Protein AF-S8DWL5-F1 (afdb_monomer)

Solvent-accessible surface area (backbone atoms only — not comparable to full-atom values): 7619 Å² total; per-residue (Å²): 132,89,60,83,53,66,89,65,27,67,25,82,76,72,39,58,52,82,42,51,77,40,74,40,72,57,70,40,54,41,79,88,79,70,39,51,28,17,42,46,62,34,49,52,90,49,26,68,62,49,51,46,45,34,50,64,78,30,63,66,35,65,72,52,35,40,75,77,44,25,55,18,20,16,28,71,47,62,32,44,42,49,60,61,51,53,83,52,68,26,39,66,72,45,98,57,69,43,83,48,70,39,34,75,69,68,34,55,58,58,63,90,81,49,70,79,65,42,71,48,35,66,93,63,87,69,61,49,51,37,34,90,107

Structure (mmCIF, N/CA/C/O backbone):
data_AF-S8DWL5-F1
#
_entry.id   AF-S8DWL5-F1
#
loop_
_atom_site.group_PDB
_atom_site.id
_atom_site.type_symbol
_atom_site.label_atom_id
_atom_site.label_alt_id
_atom_site.label_comp_id
_atom_site.label_asym_id
_atom_site.label_entity_id
_atom_site.label_seq_id
_atom_site.pdbx_PDB_ins_code
_atom_site.Cartn_x
_atom_site.Cartn_y
_atom_site.Cartn_z
_atom_site.occupancy
_atom_site.B_iso_or_equiv
_atom_site.auth_seq_id
_atom_site.auth_comp_id
_atom_site.auth_asym_id
_atom_site.auth_atom_id
_atom_site.pdbx_PDB_model_num
ATOM 1 N N . SER A 1 1 ? -5.612 -22.717 1.489 1.00 47.50 1 SER A N 1
ATOM 2 C CA . SER A 1 1 ? -4.796 -21.664 2.127 1.00 47.50 1 SER A CA 1
ATOM 3 C C . SER A 1 1 ? -5.536 -20.365 1.906 1.00 47.50 1 SER A C 1
ATOM 5 O O . SER A 1 1 ? -5.574 -19.913 0.773 1.00 47.50 1 SER A O 1
ATOM 7 N N . ASP A 1 2 ? -6.247 -19.853 2.910 1.00 55.97 2 ASP A N 1
ATOM 8 C CA . ASP A 1 2 ? -7.202 -18.760 2.692 1.00 55.97 2 ASP A CA 1
ATOM 9 C C . ASP A 1 2 ? -6.507 -17.405 2.879 1.00 55.97 2 ASP A C 1
ATOM 11 O O . ASP A 1 2 ? -6.545 -16.764 3.934 1.00 55.97 2 ASP A O 1
ATOM 15 N N . ARG A 1 3 ? -5.742 -17.010 1.859 1.00 86.88 3 ARG A N 1
ATOM 16 C CA . ARG A 1 3 ? -5.123 -15.687 1.799 1.00 86.88 3 ARG A CA 1
ATOM 17 C C . ARG A 1 3 ? -6.250 -14.679 1.572 1.00 86.88 3 ARG A C 1
ATOM 19 O O . ARG A 1 3 ? -6.676 -14.462 0.446 1.00 86.88 3 ARG A O 1
ATOM 26 N N . TRP A 1 4 ? -6.722 -14.046 2.649 1.00 90.94 4 TRP A N 1
ATOM 27 C CA . TRP A 1 4 ? -7.870 -13.119 2.651 1.00 90.94 4 TRP A CA 1
ATOM 28 C C . TRP A 1 4 ? -7.853 -12.039 1.549 1.00 90.94 4 TRP A C 1
ATOM 30 O O . TRP A 1 4 ? -8.908 -11.487 1.221 1.00 90.94 4 TRP A O 1
ATOM 40 N N . TYR A 1 5 ? -6.665 -11.711 1.028 1.00 91.31 5 TYR A N 1
ATOM 41 C CA . TYR A 1 5 ? -6.430 -10.690 0.013 1.00 91.31 5 TYR A CA 1
ATOM 42 C C . TYR A 1 5 ? -6.557 -11.176 -1.435 1.00 91.31 5 TYR A C 1
ATOM 44 O O . TYR A 1 5 ? -6.589 -10.343 -2.334 1.00 91.31 5 TYR A O 1
ATOM 52 N N . ASP A 1 6 ? -6.657 -12.484 -1.691 1.00 91.81 6 ASP A N 1
ATOM 53 C CA . ASP A 1 6 ? -6.655 -13.015 -3.063 1.00 91.81 6 ASP A CA 1
ATOM 54 C C . ASP A 1 6 ? -7.834 -12.490 -3.900 1.00 91.81 6 ASP A C 1
ATOM 56 O O . ASP A 1 6 ? -7.675 -12.199 -5.082 1.00 91.81 6 ASP A O 1
ATOM 60 N N . LYS A 1 7 ? -8.993 -12.257 -3.274 1.00 90.81 7 LYS A N 1
ATOM 61 C CA . LYS A 1 7 ? -10.175 -11.679 -3.937 1.00 90.81 7 LYS A CA 1
ATOM 62 C C . LYS A 1 7 ? -10.031 -10.207 -4.347 1.00 90.81 7 L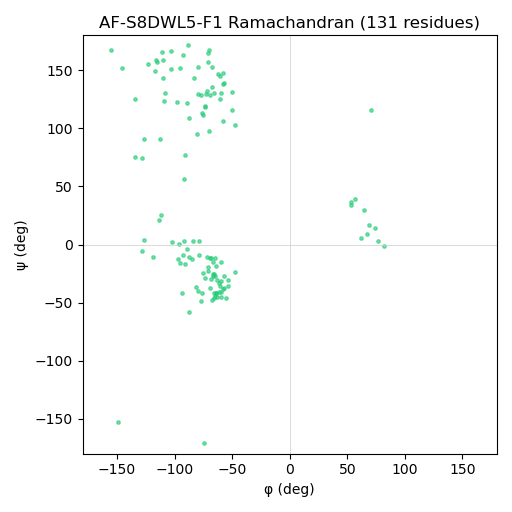YS A C 1
ATOM 64 O O . LYS A 1 7 ? -10.910 -9.696 -5.029 1.00 90.81 7 LYS A O 1
ATOM 69 N N . TYR A 1 8 ? -8.989 -9.520 -3.880 1.00 91.25 8 TYR A N 1
ATOM 70 C CA . TYR A 1 8 ? -8.734 -8.111 -4.188 1.00 91.25 8 TYR A CA 1
ATOM 71 C C . TYR A 1 8 ? -7.641 -7.935 -5.249 1.00 91.25 8 TYR A C 1
ATOM 73 O O . TYR A 1 8 ? -7.291 -6.807 -5.558 1.00 91.25 8 TYR A O 1
ATOM 81 N N . ARG A 1 9 ? -7.087 -9.026 -5.801 1.00 90.12 9 ARG A N 1
ATOM 82 C CA . ARG A 1 9 ? -5.983 -8.962 -6.774 1.00 90.12 9 ARG A CA 1
ATOM 83 C C . ARG A 1 9 ? -6.363 -8.327 -8.109 1.00 90.12 9 ARG A C 1
ATOM 85 O O . ARG A 1 9 ? -5.471 -7.842 -8.790 1.00 90.12 9 ARG A O 1
ATOM 92 N N . GLY A 1 10 ? -7.635 -8.404 -8.498 1.00 90.00 10 GLY A N 1
ATOM 93 C CA . GLY A 1 10 ? -8.105 -7.906 -9.787 1.00 90.00 10 GLY A CA 1
ATOM 94 C C . GLY A 1 10 ? -8.253 -6.396 -9.806 1.00 90.00 10 GLY A C 1
ATOM 95 O O . GLY A 1 10 ? -8.927 -5.825 -8.948 1.00 90.00 10 GLY A O 1
ATOM 96 N N . CYS A 1 11 ? -7.647 -5.785 -10.815 1.00 88.12 11 CYS A N 1
ATOM 97 C CA . CYS A 1 11 ? -7.759 -4.371 -11.121 1.00 88.12 11 CYS A CA 1
ATOM 98 C C . CYS A 1 11 ? -8.892 -4.113 -12.126 1.00 88.12 11 CYS A C 1
ATOM 100 O O . CYS A 1 11 ? -9.357 -5.013 -12.828 1.00 88.12 11 CYS A O 1
ATOM 102 N N . SER A 1 12 ? -9.329 -2.859 -12.217 1.00 87.50 12 SER A N 1
ATOM 103 C CA . SER A 1 12 ? -10.391 -2.415 -13.128 1.00 87.50 12 SER A CA 1
ATOM 104 C C . SER A 1 12 ? -9.998 -2.525 -14.604 1.00 87.50 12 SER A C 1
ATOM 106 O O . SER A 1 12 ? -10.867 -2.652 -15.459 1.00 87.50 12 SER A O 1
ATOM 108 N N . ASP A 1 13 ? -8.699 -2.490 -14.903 1.00 86.31 13 ASP A N 1
ATOM 109 C CA . ASP A 1 13 ? -8.133 -2.649 -16.248 1.00 86.31 13 ASP A CA 1
ATOM 110 C C . ASP A 1 13 ? -7.951 -4.124 -16.664 1.00 86.31 13 ASP A C 1
ATOM 112 O O . ASP A 1 13 ? -7.437 -4.408 -17.743 1.00 86.31 13 ASP A O 1
ATOM 116 N N . GLY A 1 14 ? -8.368 -5.073 -15.817 1.00 86.25 14 GLY A N 1
ATOM 117 C CA . GLY A 1 14 ? -8.208 -6.508 -16.050 1.00 86.25 14 GLY A CA 1
ATOM 118 C C . GLY A 1 14 ? -6.826 -7.061 -15.689 1.00 86.25 14 GLY A C 1
ATOM 119 O O . GLY A 1 14 ? -6.619 -8.273 -15.794 1.00 86.25 14 GLY A O 1
ATOM 120 N N . SER A 1 15 ? -5.891 -6.218 -15.234 1.00 85.06 15 SER A N 1
ATOM 121 C CA . SER A 1 15 ? -4.620 -6.673 -14.666 1.00 85.06 15 SER A CA 1
ATOM 122 C C . SER A 1 15 ? -4.817 -7.324 -13.289 1.00 85.06 15 SER A C 1
ATOM 124 O O . SER A 1 15 ? -5.875 -7.222 -12.660 1.00 85.06 15 SER A O 1
ATOM 126 N N . MET A 1 16 ? -3.794 -8.052 -12.832 1.00 88.25 16 MET A N 1
ATOM 127 C CA . MET A 1 16 ? -3.842 -8.822 -11.591 1.00 88.25 16 MET A CA 1
ATOM 128 C C . MET A 1 16 ? -2.581 -8.594 -10.766 1.00 88.25 16 MET A C 1
ATOM 130 O O . MET A 1 16 ? -1.475 -8.875 -11.223 1.00 88.25 16 MET A O 1
ATOM 134 N N . HIS A 1 17 ? -2.749 -8.183 -9.512 1.00 89.38 17 HIS A N 1
ATOM 135 C CA . HIS A 1 17 ? -1.652 -8.168 -8.556 1.00 89.38 17 HIS A CA 1
ATOM 136 C C . HIS A 1 17 ? -1.228 -9.585 -8.172 1.00 89.38 17 HIS A C 1
ATOM 138 O O . HIS A 1 17 ? -2.030 -10.406 -7.714 1.00 89.38 17 HIS A O 1
ATOM 144 N N . GLU A 1 18 ? 0.070 -9.857 -8.272 1.00 88.75 18 GLU A N 1
ATOM 145 C CA . GLU A 1 18 ? 0.663 -11.139 -7.872 1.00 88.75 18 GLU A CA 1
ATOM 146 C C . GLU A 1 18 ? 1.227 -11.128 -6.443 1.00 88.75 18 GLU A C 1
ATOM 148 O O . GLU A 1 18 ? 1.369 -12.173 -5.799 1.00 88.75 18 GLU A O 1
ATOM 153 N N . GLY A 1 19 ? 1.421 -9.937 -5.881 1.00 89.38 19 GLY A N 1
ATOM 154 C CA . GLY A 1 19 ? 1.882 -9.726 -4.514 1.00 89.38 19 GLY A CA 1
ATOM 155 C C . GLY A 1 19 ? 0.823 -10.008 -3.450 1.00 89.38 19 GLY A C 1
ATOM 156 O O . GLY A 1 19 ? -0.255 -10.548 -3.703 1.00 89.38 19 GLY A O 1
ATOM 157 N N . LYS A 1 20 ? 1.146 -9.646 -2.212 1.00 92.25 20 LYS A N 1
ATOM 158 C CA . LYS A 1 20 ? 0.210 -9.662 -1.083 1.00 92.25 20 LYS A CA 1
ATOM 159 C C . LYS A 1 20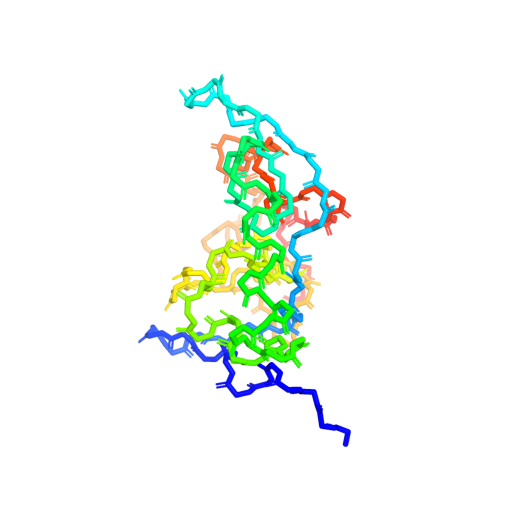 ? -0.242 -8.235 -0.791 1.00 92.25 20 LYS A C 1
ATOM 161 O O . LYS A 1 20 ? 0.543 -7.312 -0.993 1.00 92.25 20 LYS A O 1
ATOM 166 N N . LEU A 1 21 ? -1.455 -8.074 -0.259 1.00 93.88 21 LEU A N 1
ATOM 167 C CA . LEU A 1 21 ? -1.817 -6.835 0.432 1.00 93.88 21 LEU A CA 1
ATOM 168 C C . LEU A 1 21 ? -1.160 -6.832 1.808 1.00 93.88 21 LEU A C 1
ATOM 170 O O . LEU A 1 21 ? -1.494 -7.643 2.681 1.00 93.88 21 LEU A O 1
ATOM 174 N N . GLU A 1 22 ? -0.225 -5.914 1.992 1.00 96.06 22 GLU A N 1
ATOM 175 C CA . GLU A 1 22 ? 0.484 -5.693 3.243 1.00 96.06 22 GLU A CA 1
ATOM 176 C C . GLU A 1 22 ? 0.02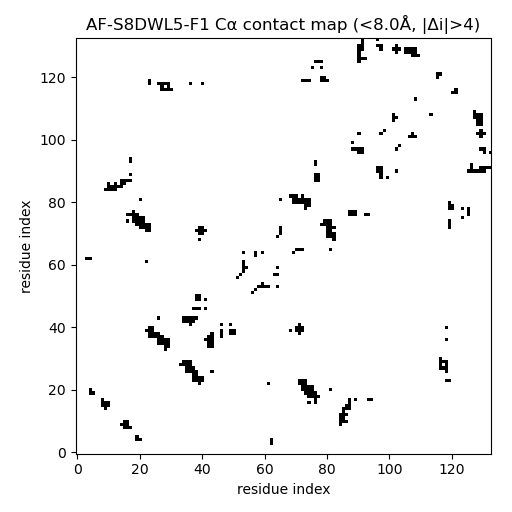0 -4.382 3.871 1.00 96.06 22 GLU A C 1
ATOM 178 O O . GLU A 1 22 ? -0.045 -3.360 3.201 1.00 96.06 22 GLU A O 1
ATOM 183 N N . LEU A 1 23 ? -0.331 -4.425 5.155 1.00 97.19 23 LEU A N 1
ATOM 184 C CA . LEU A 1 23 ? -0.681 -3.232 5.922 1.00 97.19 23 LEU A CA 1
ATOM 185 C C . LEU A 1 23 ? 0.594 -2.428 6.183 1.00 97.19 23 LEU A C 1
ATOM 187 O O . LEU A 1 23 ? 1.578 -2.996 6.653 1.00 97.19 23 LEU A O 1
ATOM 191 N N . ILE A 1 24 ? 0.548 -1.127 5.928 1.00 97.44 24 ILE A N 1
ATOM 192 C CA . ILE A 1 24 ? 1.641 -0.208 6.229 1.00 97.44 24 ILE A CA 1
ATOM 193 C C . ILE A 1 24 ? 1.695 0.010 7.740 1.00 97.44 24 ILE A C 1
ATOM 195 O O . ILE A 1 24 ? 0.727 0.466 8.348 1.00 97.44 24 ILE A O 1
ATOM 199 N N . THR A 1 25 ? 2.819 -0.350 8.360 1.00 97.12 25 THR A N 1
ATOM 200 C CA . THR A 1 25 ? 3.022 -0.244 9.818 1.00 97.12 25 THR A CA 1
ATOM 201 C C . THR A 1 25 ? 4.276 0.534 10.203 1.00 97.12 25 THR A C 1
ATOM 203 O O . THR A 1 25 ? 4.619 0.579 11.380 1.00 97.12 25 THR A O 1
ATOM 206 N N . TRP A 1 26 ? 4.980 1.090 9.223 1.00 96.31 26 TRP A N 1
ATOM 207 C CA . TRP A 1 26 ? 6.168 1.915 9.412 1.00 96.31 26 TRP A CA 1
ATOM 208 C C . TRP A 1 26 ? 5.821 3.387 9.226 1.00 96.31 26 TRP A C 1
ATOM 210 O O . TRP A 1 26 ? 4.759 3.742 8.714 1.00 96.31 26 TRP A O 1
ATOM 220 N N . GLU A 1 27 ? 6.746 4.232 9.650 1.00 95.88 27 GLU A N 1
ATOM 221 C CA . GLU A 1 27 ? 6.694 5.661 9.405 1.00 95.88 27 GLU A CA 1
ATOM 222 C C . GLU A 1 27 ? 7.506 6.015 8.164 1.00 95.88 27 GLU A C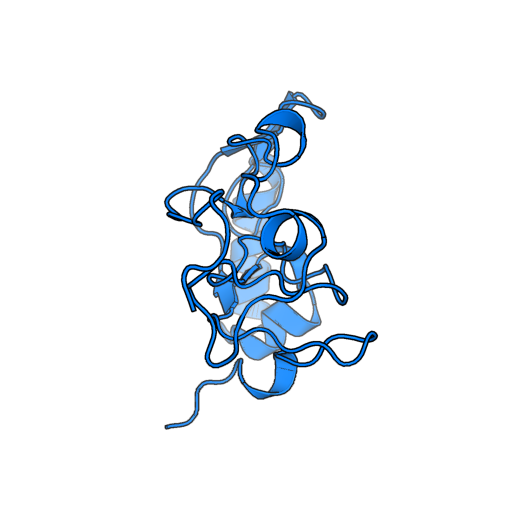 1
ATOM 224 O O . GLU A 1 27 ? 8.466 5.325 7.813 1.00 95.88 27 GLU A O 1
ATOM 229 N N . TRP A 1 28 ? 7.108 7.093 7.507 1.00 93.62 28 TRP A N 1
ATOM 230 C CA . TRP A 1 28 ? 7.799 7.661 6.357 1.00 93.62 28 TRP A CA 1
ATOM 231 C C . TRP A 1 28 ? 7.461 9.152 6.259 1.00 93.62 28 TRP A C 1
ATOM 233 O O . TRP A 1 28 ? 6.562 9.627 6.955 1.00 93.62 28 TRP A O 1
ATOM 243 N N . THR A 1 29 ? 8.189 9.906 5.444 1.00 93.25 29 THR A N 1
ATOM 244 C CA . THR A 1 29 ? 7.909 11.329 5.223 1.00 93.25 29 THR A CA 1
ATOM 245 C C . THR A 1 29 ? 7.366 11.497 3.819 1.00 93.25 29 THR A C 1
ATOM 247 O O . THR A 1 29 ? 8.030 11.114 2.865 1.00 93.25 29 THR A O 1
ATOM 250 N N . ASP A 1 30 ? 6.182 12.083 3.692 1.00 89.62 30 ASP A N 1
ATOM 251 C CA . ASP A 1 30 ? 5.675 12.536 2.405 1.00 89.62 30 ASP A CA 1
ATOM 252 C C . ASP A 1 30 ? 6.409 13.827 2.032 1.00 89.62 30 ASP A C 1
ATOM 254 O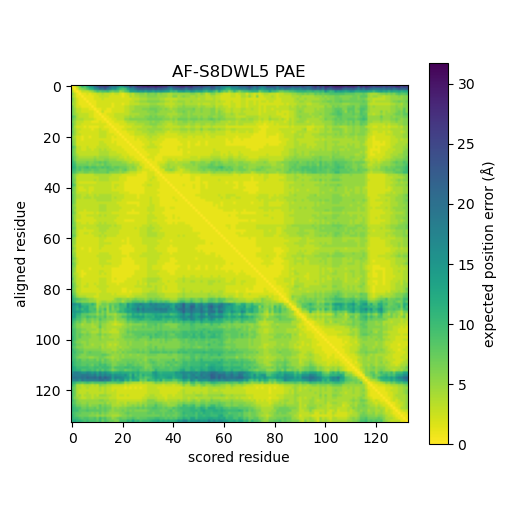 O . ASP A 1 30 ? 6.270 14.849 2.708 1.00 89.62 30 ASP A O 1
ATOM 258 N N . HIS A 1 31 ? 7.245 13.775 0.997 1.00 83.00 31 HIS A N 1
ATOM 259 C CA . HIS A 1 31 ? 8.072 14.910 0.588 1.00 83.00 31 HIS A CA 1
ATOM 260 C C . HIS A 1 31 ? 7.270 16.002 -0.134 1.00 83.00 31 HIS A C 1
ATOM 262 O O . HIS A 1 31 ? 7.661 17.173 -0.083 1.00 83.00 31 HIS A O 1
ATOM 268 N N . GLU A 1 32 ? 6.138 15.650 -0.749 1.00 83.00 32 GLU A N 1
ATOM 269 C CA . GLU A 1 32 ? 5.259 16.606 -1.424 1.00 83.00 32 GLU A CA 1
ATOM 270 C C . GLU A 1 32 ? 4.436 17.393 -0.402 1.00 83.00 32 GLU A C 1
ATOM 272 O O . GLU A 1 32 ? 4.408 18.626 -0.427 1.00 83.00 32 GLU A O 1
ATOM 277 N N . LEU A 1 33 ? 3.821 16.687 0.548 1.00 84.75 33 LEU A N 1
ATOM 278 C CA . LEU A 1 33 ? 2.990 17.277 1.599 1.00 84.75 33 LEU A CA 1
ATOM 279 C C . LEU A 1 33 ? 3.806 17.757 2.806 1.00 84.75 33 LEU A C 1
ATOM 281 O O . LEU A 1 33 ? 3.283 18.480 3.651 1.00 84.75 33 LEU A O 1
ATOM 285 N N . ARG A 1 34 ? 5.088 17.376 2.890 1.00 88.69 34 ARG A N 1
ATOM 286 C CA . ARG A 1 34 ? 5.997 17.628 4.026 1.00 88.69 34 ARG A CA 1
ATOM 287 C C . ARG A 1 34 ? 5.426 17.163 5.363 1.00 88.69 34 ARG A C 1
ATOM 289 O O . ARG A 1 34 ? 5.678 17.771 6.404 1.00 88.69 34 ARG A O 1
ATOM 296 N N . HIS A 1 35 ? 4.667 16.075 5.334 1.00 93.50 35 HIS A N 1
ATOM 297 C CA . HIS A 1 35 ? 4.054 15.488 6.515 1.00 93.50 35 HIS A CA 1
ATOM 298 C C . HIS A 1 35 ? 4.718 14.164 6.858 1.00 93.50 35 HIS A C 1
ATOM 300 O O . HIS A 1 35 ? 5.081 13.373 5.988 1.00 93.50 35 HIS A O 1
ATOM 306 N N . ARG A 1 36 ? 4.856 13.906 8.158 1.00 95.62 36 ARG A N 1
ATOM 307 C CA . ARG A 1 36 ? 5.246 12.586 8.635 1.00 95.62 36 ARG A CA 1
ATOM 308 C C . ARG A 1 36 ? 4.014 11.695 8.607 1.00 95.62 36 ARG A C 1
ATOM 310 O O . ARG A 1 36 ? 2.968 12.051 9.142 1.00 95.62 36 ARG A O 1
ATOM 317 N N . MET A 1 37 ? 4.166 10.539 7.995 1.00 95.69 37 MET A N 1
ATOM 318 C CA . MET A 1 37 ? 3.142 9.526 7.818 1.00 95.69 37 MET A CA 1
ATOM 319 C C . MET A 1 37 ? 3.479 8.311 8.685 1.00 95.69 37 MET A C 1
ATOM 321 O O . MET A 1 37 ? 4.632 8.109 9.077 1.00 95.69 37 MET A O 1
ATOM 325 N N . GLY A 1 38 ? 2.484 7.487 8.991 1.00 96.38 38 GLY A N 1
ATOM 326 C CA . GLY A 1 38 ? 2.645 6.355 9.895 1.00 96.38 38 GLY A CA 1
ATOM 327 C C . GLY A 1 38 ? 1.746 5.167 9.587 1.00 96.38 38 GLY A C 1
ATOM 328 O O . GLY A 1 38 ? 1.338 4.916 8.451 1.00 96.38 38 GLY A O 1
ATOM 329 N N . TRP A 1 39 ? 1.453 4.408 10.643 1.00 97.81 39 TRP A N 1
ATOM 330 C CA . TRP A 1 39 ? 0.619 3.211 10.588 1.00 97.81 39 TRP A CA 1
ATOM 331 C C . TRP A 1 39 ? -0.704 3.479 9.861 1.00 97.81 39 TRP A C 1
ATOM 333 O O . TRP A 1 39 ? -1.400 4.442 10.162 1.00 97.81 39 TRP A O 1
ATOM 343 N N . GLY A 1 40 ? -1.063 2.611 8.917 1.00 96.62 40 GLY A N 1
ATOM 344 C CA . GLY A 1 40 ? -2.262 2.777 8.099 1.00 96.62 40 GLY A CA 1
ATOM 345 C C . GLY A 1 40 ? -2.151 3.865 7.029 1.00 96.62 40 GLY A C 1
ATOM 346 O O . GLY A 1 40 ? -3.167 4.230 6.446 1.00 96.62 40 GLY A O 1
ATOM 347 N N . ASN A 1 41 ? -0.935 4.341 6.749 1.00 95.56 41 ASN A N 1
ATOM 348 C CA . ASN A 1 41 ? -0.643 5.360 5.744 1.00 95.56 41 ASN A CA 1
ATOM 349 C C . ASN A 1 41 ? -1.408 6.678 5.951 1.00 95.56 41 ASN A C 1
ATOM 351 O O . ASN A 1 41 ? -1.883 7.291 4.996 1.00 95.56 41 ASN A O 1
ATOM 355 N N . VAL A 1 42 ? -1.551 7.088 7.210 1.00 96.31 42 VAL A N 1
ATOM 356 C CA . VAL A 1 42 ? -2.124 8.382 7.606 1.00 96.31 42 VAL A CA 1
ATOM 357 C C . VAL A 1 42 ? -1.049 9.283 8.198 1.00 96.31 42 VAL A C 1
ATOM 359 O O . VAL A 1 42 ? 0.034 8.801 8.539 1.00 96.31 42 VAL A O 1
ATOM 362 N N . VAL A 1 43 ? -1.345 10.577 8.327 1.00 96.50 43 VAL A N 1
ATOM 363 C CA . VAL A 1 43 ? -0.465 11.526 9.024 1.00 96.50 43 VAL A CA 1
ATOM 364 C C . VAL A 1 43 ? -0.227 11.071 10.466 1.00 96.50 43 VAL A C 1
ATOM 366 O O . VAL A 1 43 ? -1.083 10.424 11.078 1.00 96.50 43 VAL A O 1
ATOM 369 N N . ILE A 1 44 ? 0.958 11.356 11.007 1.00 97.44 44 ILE A N 1
ATOM 370 C CA . ILE A 1 44 ? 1.422 10.786 12.278 1.00 97.44 44 ILE A CA 1
ATOM 371 C C . ILE A 1 44 ? 0.486 11.125 13.449 1.00 97.44 44 ILE A C 1
ATOM 373 O O . ILE A 1 44 ? 0.309 10.312 14.355 1.00 97.44 44 ILE A O 1
ATOM 377 N N . GLU A 1 45 ? -0.170 12.284 13.397 1.00 97.62 45 GLU A N 1
ATOM 378 C CA . GLU A 1 45 ? -1.127 12.762 14.394 1.00 97.62 45 GLU A CA 1
ATOM 379 C C . GLU A 1 45 ? -2.410 11.914 14.446 1.00 97.62 45 GLU A C 1
ATOM 381 O O . GLU A 1 45 ? -3.056 11.833 15.490 1.00 97.62 45 GLU A O 1
ATOM 386 N N . GLU A 1 46 ? -2.769 11.241 13.349 1.00 97.56 46 GLU A N 1
ATOM 387 C CA . GLU A 1 46 ? -3.987 10.428 13.239 1.00 97.56 46 GLU A CA 1
ATOM 388 C C . GLU A 1 46 ? -3.764 8.949 13.591 1.00 97.56 46 GLU A C 1
ATOM 390 O O . GLU A 1 46 ? -4.729 8.189 13.714 1.00 97.56 46 GLU A O 1
ATOM 395 N N . VAL A 1 47 ? -2.512 8.514 13.774 1.00 98.06 47 VAL A N 1
ATOM 396 C CA . VAL A 1 47 ? -2.142 7.093 13.906 1.00 98.06 47 VAL A CA 1
ATOM 397 C C . VAL A 1 47 ? -2.894 6.377 15.029 1.00 98.06 47 VAL A C 1
ATOM 399 O O . VAL A 1 47 ? -3.401 5.273 14.820 1.00 98.06 47 VAL A O 1
ATOM 402 N N . GLU A 1 48 ? -2.988 6.978 16.214 1.00 98.38 48 GLU A N 1
ATOM 403 C CA . GLU A 1 48 ? -3.621 6.326 17.368 1.00 98.38 48 GLU A CA 1
ATOM 404 C C . GLU A 1 48 ? -5.139 6.186 17.189 1.00 98.38 48 GLU A C 1
ATOM 406 O O . GLU A 1 48 ? -5.720 5.143 17.504 1.00 98.38 48 GLU A O 1
ATOM 411 N N . GLU A 1 49 ? -5.787 7.184 16.584 1.00 97.50 49 GLU A N 1
ATOM 412 C CA . GLU A 1 49 ? -7.194 7.069 16.200 1.00 97.50 49 GLU A CA 1
ATOM 413 C C . GLU A 1 49 ? -7.381 5.978 15.135 1.00 97.50 49 GLU A C 1
ATOM 415 O O . GLU A 1 49 ? -8.311 5.167 15.215 1.00 97.50 49 GLU A O 1
ATOM 420 N N . HIS A 1 50 ? -6.475 5.910 14.159 1.00 97.62 50 HIS A N 1
ATOM 421 C CA . HIS A 1 50 ? -6.534 4.933 13.079 1.00 97.62 50 HIS A CA 1
ATOM 422 C C . HIS A 1 50 ? -6.356 3.491 13.573 1.00 97.62 50 HIS A C 1
ATOM 424 O O . HIS A 1 50 ? -7.114 2.599 13.172 1.00 97.62 50 HIS A O 1
ATOM 430 N N . LYS A 1 51 ? -5.426 3.257 14.506 1.00 98.44 51 LYS A N 1
ATOM 431 C CA . LYS A 1 51 ? -5.274 1.962 15.189 1.00 98.44 51 LYS A CA 1
ATOM 432 C C . LYS A 1 51 ? -6.550 1.580 15.932 1.00 98.44 51 LYS A C 1
ATOM 434 O O . LYS A 1 51 ? -7.044 0.463 15.769 1.00 98.44 51 LYS A O 1
ATOM 439 N N . ARG A 1 52 ? -7.159 2.522 16.663 1.00 98.00 52 ARG A N 1
ATOM 440 C CA . ARG A 1 52 ? -8.430 2.285 17.363 1.00 98.00 52 ARG A CA 1
ATOM 441 C C . ARG A 1 52 ? -9.565 1.927 16.397 1.00 98.00 52 ARG A C 1
ATOM 443 O O . ARG A 1 52 ? -10.339 1.016 16.691 1.00 98.00 52 ARG A O 1
ATOM 450 N N . LYS A 1 53 ? -9.663 2.579 15.232 1.00 97.62 53 LYS A N 1
ATOM 451 C CA . LYS A 1 53 ? -10.635 2.220 14.175 1.00 97.62 53 LYS A CA 1
ATOM 452 C C . LYS A 1 53 ? -10.434 0.784 13.687 1.00 97.62 53 LYS A C 1
ATOM 454 O O . LYS A 1 53 ? -11.402 0.042 13.499 1.00 97.62 53 LYS A O 1
ATOM 459 N N . PHE A 1 54 ? -9.188 0.35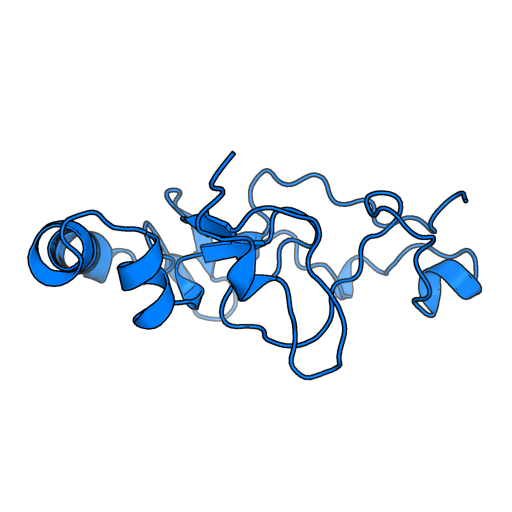5 13.519 1.00 98.12 54 PHE A N 1
ATOM 460 C CA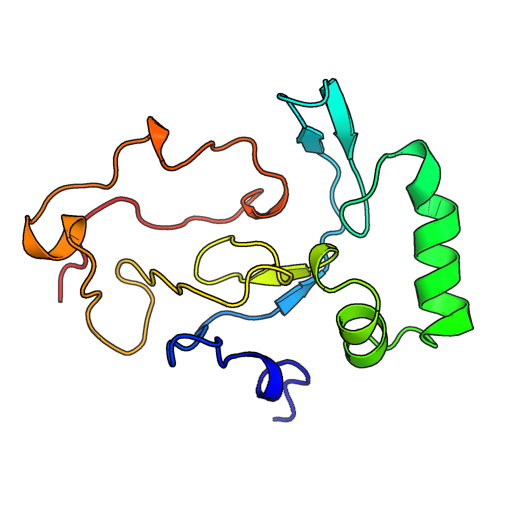 . PHE A 1 54 ? -8.882 -1.022 13.146 1.00 98.12 54 PHE A CA 1
ATOM 461 C C . PHE A 1 54 ? -9.263 -2.035 14.229 1.00 98.12 54 PHE A C 1
ATOM 463 O O . PHE A 1 54 ? -9.909 -3.046 13.933 1.00 98.12 54 PHE A O 1
ATOM 470 N N . GLU A 1 55 ? -8.913 -1.760 15.480 1.00 98.31 55 GLU A N 1
ATOM 471 C CA . GLU A 1 55 ? -9.190 -2.647 16.609 1.00 98.31 55 GLU A CA 1
ATOM 472 C C . GLU A 1 55 ? -10.686 -2.748 16.914 1.00 98.31 55 GLU A C 1
ATOM 474 O O . GLU A 1 55 ? -11.216 -3.851 17.031 1.00 98.31 55 GLU A O 1
ATOM 479 N N . VAL A 1 56 ? -11.385 -1.614 16.990 1.00 97.75 56 VAL A N 1
ATOM 480 C CA . VAL A 1 56 ? -12.782 -1.549 17.437 1.00 97.75 56 VAL A CA 1
ATOM 481 C C . VAL A 1 56 ? -13.747 -1.772 16.278 1.00 97.75 56 VAL A C 1
ATOM 483 O O . VAL A 1 56 ? -14.554 -2.704 16.307 1.00 97.75 56 VAL A O 1
ATOM 486 N N . GLU A 1 57 ? -13.673 -0.950 15.229 1.00 97.06 57 GLU A N 1
ATOM 487 C CA . GLU A 1 57 ? -14.657 -1.005 14.142 1.00 97.06 57 GLU A CA 1
ATOM 488 C C . GLU A 1 57 ? -14.414 -2.189 13.210 1.00 97.06 57 GLU A C 1
ATOM 490 O O . GLU A 1 57 ? -15.354 -2.864 12.788 1.00 97.06 57 GLU A O 1
ATOM 495 N N . CYS A 1 58 ? -13.147 -2.454 12.885 1.00 97.38 58 CYS A N 1
ATOM 496 C CA . CYS A 1 58 ? -12.783 -3.565 12.010 1.00 97.38 58 CYS A CA 1
ATOM 497 C C . CYS A 1 58 ? -12.533 -4.864 12.782 1.00 97.38 58 CYS A C 1
ATOM 499 O O . CYS A 1 58 ? -12.317 -5.900 12.149 1.00 97.38 58 CYS A O 1
ATOM 501 N N . ARG A 1 59 ? -12.591 -4.846 14.123 1.00 97.50 59 ARG A N 1
ATOM 502 C CA . ARG A 1 59 ? -12.360 -6.016 14.991 1.00 97.50 59 ARG A CA 1
ATOM 503 C C . ARG A 1 59 ? -11.029 -6.710 14.685 1.00 97.50 59 ARG A C 1
ATOM 505 O O . ARG A 1 59 ? -10.969 -7.938 14.610 1.00 97.50 59 ARG A O 1
ATOM 512 N N . GLY A 1 60 ? -10.000 -5.925 14.361 1.00 95.75 60 GLY A N 1
ATOM 513 C CA . GLY A 1 60 ? -8.686 -6.412 13.935 1.00 95.75 60 GLY A CA 1
ATOM 514 C C . GLY A 1 60 ? -8.663 -7.137 12.579 1.00 95.75 60 GLY A C 1
ATOM 515 O O . GLY A 1 60 ? -7.660 -7.753 12.212 1.00 95.75 60 GLY A O 1
ATOM 516 N N . ARG A 1 61 ? -9.752 -7.115 11.799 1.00 97.06 61 ARG A N 1
ATOM 517 C CA . ARG A 1 61 ? -9.837 -7.827 10.515 1.00 97.06 61 ARG A CA 1
ATOM 518 C C . ARG A 1 61 ? -9.306 -6.957 9.381 1.00 97.06 61 ARG A C 1
ATOM 520 O O . ARG A 1 61 ? -9.991 -6.048 8.914 1.00 97.06 61 ARG A O 1
ATOM 527 N N . LYS A 1 62 ? -8.134 -7.318 8.844 1.00 96.12 62 LYS A N 1
ATOM 528 C CA . LYS A 1 62 ? -7.518 -6.653 7.675 1.00 96.12 62 LYS A CA 1
ATOM 529 C C . LYS A 1 62 ? -8.452 -6.568 6.466 1.00 96.12 62 LYS A C 1
ATOM 531 O O . LYS A 1 62 ? -8.470 -5.558 5.783 1.00 96.12 62 LYS A O 1
ATOM 536 N N . SER A 1 63 ? -9.282 -7.586 6.241 1.00 95.75 63 SER A N 1
ATOM 537 C CA . SER A 1 63 ? -10.240 -7.596 5.131 1.00 95.75 63 SER A CA 1
ATOM 538 C C . SER A 1 63 ? -11.371 -6.575 5.275 1.00 95.75 63 SER A C 1
ATOM 540 O O . SER A 1 63 ? -11.880 -6.121 4.253 1.00 95.75 63 SER A O 1
ATOM 542 N N . LEU A 1 64 ? -11.776 -6.231 6.504 1.00 96.31 64 LEU A N 1
ATOM 543 C CA . LEU A 1 64 ? -12.731 -5.150 6.769 1.00 96.31 64 LEU A CA 1
ATOM 544 C C . LEU A 1 64 ? -12.036 -3.796 6.711 1.00 96.31 64 LEU A C 1
ATOM 546 O O . LEU A 1 64 ? -12.585 -2.860 6.140 1.00 96.31 64 LEU A O 1
ATOM 550 N N . PHE A 1 65 ? -10.817 -3.722 7.241 1.00 97.38 65 PHE A N 1
ATOM 551 C CA . PHE A 1 65 ? -10.037 -2.496 7.218 1.00 97.38 65 PHE A CA 1
ATOM 552 C C . PHE A 1 65 ? -9.703 -2.065 5.792 1.00 97.38 65 PHE A C 1
ATOM 554 O O . PHE A 1 65 ? -9.981 -0.932 5.441 1.00 97.38 65 PHE A O 1
ATOM 561 N N . PHE A 1 66 ? -9.269 -2.989 4.931 1.00 96.31 66 PHE A N 1
ATOM 562 C CA . PHE A 1 66 ? -9.031 -2.725 3.509 1.00 96.31 66 PHE A CA 1
ATOM 563 C C . PHE A 1 66 ? -10.276 -2.199 2.784 1.00 96.31 66 PHE A C 1
ATOM 565 O O . PHE A 1 66 ? -10.177 -1.299 1.964 1.00 96.31 66 PHE A O 1
ATOM 572 N N . LYS A 1 67 ? -11.470 -2.716 3.107 1.00 95.12 67 LYS A N 1
ATOM 573 C CA . LYS A 1 67 ? -12.719 -2.216 2.508 1.00 95.12 67 LYS A CA 1
ATOM 574 C C . LYS A 1 67 ? -13.027 -0.765 2.883 1.00 95.12 67 LYS A C 1
ATOM 576 O O . LYS A 1 67 ? -13.752 -0.114 2.142 1.00 95.12 67 LYS A O 1
ATOM 581 N N . LYS A 1 68 ? -12.551 -0.296 4.040 1.00 95.75 68 LYS A N 1
ATOM 582 C CA . LYS A 1 68 ? -12.764 1.077 4.514 1.00 95.75 68 LYS A CA 1
ATOM 583 C C . LYS A 1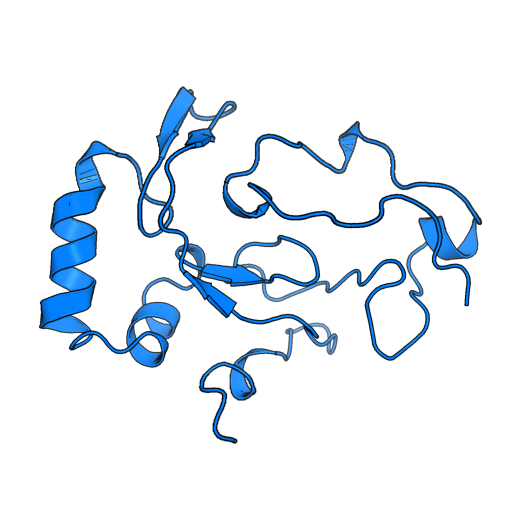 68 ? -11.611 2.016 4.131 1.00 95.75 68 LYS A C 1
ATOM 585 O O . LYS A 1 68 ? -11.866 3.142 3.731 1.00 95.75 68 LYS A O 1
ATOM 590 N N . TRP A 1 69 ? -10.375 1.537 4.256 1.00 96.50 69 TRP A N 1
ATOM 591 C CA . TRP A 1 69 ? -9.120 2.258 4.035 1.00 96.50 69 TRP A CA 1
ATOM 592 C C . TRP A 1 69 ? -8.158 1.403 3.198 1.00 96.50 69 TRP A C 1
ATOM 594 O O . TRP A 1 69 ? -7.209 0.819 3.728 1.00 96.50 69 TRP A O 1
ATOM 604 N N . PRO A 1 70 ? -8.391 1.275 1.883 1.00 95.62 70 PRO A N 1
ATOM 605 C CA . PRO A 1 70 ? -7.504 0.510 1.011 1.00 95.62 70 PRO A CA 1
ATOM 606 C C . PRO A 1 70 ? -6.091 1.112 0.928 1.00 95.62 70 PRO A C 1
ATOM 608 O O . PRO A 1 70 ? -5.119 0.365 0.838 1.00 95.62 70 PRO A O 1
ATOM 611 N N . GLN A 1 71 ? -5.954 2.438 1.055 1.00 95.31 71 GLN A N 1
ATOM 612 C CA . GLN A 1 71 ? -4.668 3.146 1.057 1.00 95.31 71 GLN A CA 1
ATOM 613 C C . GLN A 1 71 ? -3.777 2.840 2.265 1.00 95.31 71 GLN A C 1
ATOM 615 O O . GLN A 1 71 ? -2.583 3.126 2.225 1.00 95.31 71 GLN A O 1
ATOM 620 N N . ALA A 1 72 ? -4.334 2.233 3.319 1.00 96.75 72 ALA A N 1
ATOM 621 C CA . ALA A 1 72 ? -3.555 1.728 4.444 1.00 96.75 72 ALA A CA 1
ATOM 622 C C . ALA A 1 72 ? -2.683 0.523 4.062 1.00 96.75 72 ALA A C 1
ATOM 624 O O . ALA A 1 72 ? -1.835 0.091 4.842 1.00 96.75 72 ALA A O 1
ATOM 625 N N . PHE A 1 73 ? -2.910 -0.053 2.883 1.00 96.38 73 PHE A N 1
ATOM 626 C CA . PHE A 1 73 ? -2.215 -1.229 2.400 1.00 96.38 73 PHE A CA 1
ATOM 627 C C . PHE A 1 73 ? -1.378 -0.900 1.169 1.00 96.38 73 PHE A C 1
ATOM 629 O O . PHE A 1 73 ? -1.668 0.034 0.427 1.00 96.38 73 PHE A O 1
ATOM 636 N N . ARG A 1 74 ? -0.367 -1.728 0.925 1.00 94.38 74 ARG A N 1
ATOM 637 C CA . ARG A 1 74 ? 0.421 -1.754 -0.305 1.00 94.38 74 ARG A CA 1
ATOM 638 C C . ARG A 1 74 ? 0.382 -3.128 -0.956 1.00 94.38 74 ARG A C 1
ATOM 640 O O . ARG A 1 74 ? 0.241 -4.142 -0.265 1.00 94.38 74 ARG A O 1
ATOM 647 N N . TRP A 1 75 ? 0.601 -3.170 -2.262 1.00 92.81 75 TRP A N 1
ATOM 648 C CA . TRP A 1 75 ? 0.874 -4.403 -2.989 1.00 92.81 75 TRP A CA 1
ATOM 649 C C . TRP A 1 75 ? 2.366 -4.707 -3.012 1.00 92.81 75 TRP A C 1
ATOM 651 O O . TRP A 1 75 ? 3.162 -3.936 -3.537 1.00 92.81 75 TRP A O 1
ATOM 661 N N . THR A 1 76 ? 2.769 -5.873 -2.506 1.00 90.94 76 THR A N 1
ATOM 662 C CA . THR A 1 76 ? 4.201 -6.225 -2.436 1.00 90.94 76 THR A CA 1
ATOM 663 C C . THR A 1 76 ? 4.847 -6.542 -3.791 1.00 90.94 76 THR A C 1
ATOM 665 O O . THR A 1 76 ? 6.060 -6.701 -3.839 1.00 90.94 76 THR A O 1
ATOM 668 N N . CYS A 1 77 ? 4.074 -6.703 -4.872 1.00 88.12 77 CYS A N 1
ATOM 669 C CA . CYS A 1 77 ? 4.616 -6.997 -6.207 1.00 88.12 77 CYS A CA 1
ATOM 670 C C . CYS A 1 77 ? 5.113 -5.753 -6.946 1.00 88.12 77 CYS A C 1
ATOM 672 O O . CYS A 1 77 ? 6.113 -5.832 -7.644 1.00 88.12 77 CYS A O 1
ATOM 674 N N . CYS A 1 78 ? 4.425 -4.624 -6.791 1.00 85.56 78 CYS A N 1
ATOM 675 C CA . CYS A 1 78 ? 4.704 -3.388 -7.529 1.00 85.56 78 CYS A CA 1
ATOM 676 C C . CYS A 1 78 ? 4.869 -2.167 -6.616 1.00 85.56 78 CYS A C 1
ATOM 678 O O . CYS A 1 78 ? 5.214 -1.089 -7.088 1.00 85.56 78 CYS A O 1
ATOM 680 N N . GLY A 1 79 ? 4.636 -2.314 -5.308 1.00 88.62 79 GLY A N 1
ATOM 681 C CA . GLY A 1 79 ? 4.772 -1.226 -4.344 1.00 88.62 79 GLY A CA 1
ATOM 682 C C . GLY A 1 79 ? 3.726 -0.131 -4.497 1.00 88.62 79 GLY A C 1
ATOM 683 O O . GLY A 1 79 ? 3.921 0.951 -3.956 1.00 88.62 79 GLY A O 1
ATOM 684 N N . THR A 1 80 ? 2.625 -0.387 -5.206 1.00 88.88 80 THR A N 1
ATOM 685 C CA . THR A 1 80 ? 1.514 0.562 -5.307 1.00 88.88 80 THR A CA 1
ATOM 686 C C . THR A 1 80 ? 0.632 0.496 -4.063 1.00 88.88 80 THR A C 1
ATOM 688 O O . THR A 1 80 ? 0.544 -0.531 -3.379 1.00 88.88 80 THR A O 1
ATOM 691 N N . SER A 1 81 ? -0.034 1.610 -3.759 1.00 91.88 81 SER A N 1
ATOM 692 C CA . SER A 1 81 ? -1.081 1.662 -2.736 1.00 91.88 81 SER A CA 1
ATOM 693 C C . SER A 1 81 ? -2.235 0.725 -3.095 1.00 91.88 81 SER A C 1
ATOM 695 O O . SER A 1 81 ? -2.611 0.604 -4.258 1.00 91.88 81 SER A O 1
ATOM 697 N N . GLY A 1 82 ? -2.852 0.106 -2.090 1.00 92.50 82 GLY A N 1
ATOM 698 C CA . GLY A 1 82 ? -4.038 -0.733 -2.257 1.00 92.50 82 GLY A CA 1
ATOM 699 C C . GLY A 1 82 ? -5.278 0.031 -2.739 1.00 92.50 82 GLY A C 1
ATOM 700 O O . GLY A 1 82 ? -6.262 -0.602 -3.113 1.00 92.50 82 GLY A O 1
ATOM 701 N N . LEU A 1 83 ? -5.240 1.371 -2.732 1.00 91.12 83 LEU A N 1
ATOM 702 C CA . LEU A 1 83 ? -6.254 2.234 -3.349 1.00 91.12 83 LEU A CA 1
ATOM 703 C C . LEU A 1 83 ? -6.162 2.241 -4.882 1.00 91.12 83 LEU A C 1
ATOM 705 O O . LEU A 1 83 ? -7.171 2.457 -5.550 1.00 91.12 83 LEU A O 1
ATOM 709 N N . ILE A 1 84 ? -4.967 2.020 -5.433 1.00 87.81 84 ILE A N 1
ATOM 710 C CA . ILE A 1 84 ? -4.745 2.018 -6.876 1.00 87.81 84 ILE A CA 1
ATOM 711 C C . ILE A 1 84 ? -5.336 0.730 -7.446 1.00 87.81 84 ILE A C 1
ATOM 713 O O . ILE A 1 84 ? -4.947 -0.373 -7.067 1.00 87.81 84 ILE A O 1
ATOM 717 N N . ASN A 1 85 ? -6.317 0.884 -8.331 1.00 80.75 85 ASN A N 1
ATOM 718 C CA . ASN A 1 85 ? -7.115 -0.203 -8.898 1.00 80.75 85 ASN A CA 1
ATOM 719 C C . ASN A 1 85 ? -6.841 -0.412 -10.396 1.00 80.75 85 ASN A C 1
ATOM 721 O O . ASN A 1 85 ? -7.718 -0.879 -11.121 1.00 80.75 85 ASN A O 1
ATOM 725 N N . PHE A 1 86 ? -5.655 -0.035 -10.858 1.00 81.12 86 PHE A N 1
ATOM 726 C CA . PHE A 1 86 ? -5.152 -0.214 -12.217 1.00 81.12 86 PHE A CA 1
ATOM 727 C C . PHE A 1 86 ? -3.646 -0.468 -12.149 1.00 81.12 86 PHE A C 1
ATOM 729 O O . PHE A 1 86 ? -2.989 0.005 -11.225 1.00 81.12 86 PHE A O 1
ATOM 736 N N . GLY A 1 87 ? -3.106 -1.190 -13.126 1.00 69.44 87 GLY A N 1
ATOM 737 C CA . GLY A 1 87 ? -1.674 -1.419 -13.269 1.00 69.44 87 GLY A CA 1
ATOM 738 C C . GLY A 1 87 ? -1.069 -2.342 -12.205 1.00 69.44 87 GLY A C 1
ATOM 739 O O . GLY A 1 87 ? -0.956 -2.017 -11.022 1.00 69.44 87 GLY A O 1
ATOM 740 N N . CYS A 1 88 ? -0.567 -3.491 -12.652 1.00 74.88 88 CYS A N 1
ATOM 741 C CA . CYS A 1 88 ? 0.399 -4.278 -11.895 1.00 74.88 88 CYS A CA 1
ATOM 742 C C . CYS A 1 88 ? 1.619 -4.562 -12.773 1.00 74.88 88 CYS A C 1
ATOM 744 O O . CYS A 1 88 ? 1.687 -5.592 -13.443 1.00 74.88 88 CYS A O 1
ATOM 746 N N . ASP A 1 89 ? 2.607 -3.675 -12.715 1.00 65.88 89 ASP A N 1
ATOM 747 C CA . ASP A 1 89 ? 3.873 -3.859 -13.419 1.00 65.88 89 ASP A CA 1
ATOM 748 C C . ASP A 1 89 ? 4.784 -4.791 -12.615 1.00 65.88 89 ASP A C 1
ATOM 750 O O . ASP A 1 89 ? 5.471 -4.402 -11.671 1.00 65.88 89 ASP A O 1
ATOM 754 N N . HIS A 1 90 ? 4.751 -6.076 -12.959 1.00 69.94 90 HIS A N 1
ATOM 755 C CA . HIS A 1 90 ? 5.489 -7.133 -12.268 1.00 69.94 90 HIS A CA 1
ATOM 756 C C . HIS A 1 90 ? 6.869 -7.389 -12.896 1.00 69.94 90 HIS A C 1
ATOM 758 O O . HIS A 1 90 ? 7.179 -8.518 -13.286 1.00 69.94 90 HIS A O 1
ATOM 764 N N . HIS A 1 91 ? 7.703 -6.351 -12.999 1.00 76.69 91 HIS A N 1
ATOM 765 C CA . HIS A 1 91 ? 9.038 -6.409 -13.614 1.00 76.69 91 HIS A CA 1
ATOM 766 C C . HIS A 1 91 ? 9.844 -7.614 -13.109 1.00 76.69 91 HIS A C 1
ATOM 768 O O . HIS A 1 91 ? 10.315 -7.620 -11.972 1.00 76.69 91 HIS A O 1
ATOM 774 N N . GLY A 1 92 ? 9.943 -8.673 -13.922 1.00 70.69 92 GLY A N 1
ATOM 775 C CA . GLY A 1 92 ? 10.687 -9.895 -13.600 1.00 70.69 92 GLY A CA 1
ATOM 776 C C . GLY A 1 92 ? 10.205 -10.691 -12.379 1.00 70.69 92 GLY A C 1
ATOM 777 O O . GLY A 1 92 ? 10.869 -11.649 -11.992 1.00 70.69 92 GLY A O 1
ATOM 778 N N . THR A 1 93 ? 9.085 -10.322 -11.748 1.00 76.06 93 THR A N 1
ATOM 779 C CA . THR A 1 93 ? 8.626 -10.921 -10.476 1.00 76.06 93 THR A CA 1
ATOM 780 C C . THR A 1 93 ? 7.269 -11.616 -10.565 1.00 76.06 93 THR A C 1
ATOM 782 O O . THR A 1 93 ? 6.891 -12.324 -9.631 1.00 76.06 93 THR A O 1
ATOM 785 N N . GLY A 1 94 ? 6.544 -11.443 -11.675 1.00 81.00 94 GLY A N 1
ATOM 786 C CA . GLY A 1 94 ? 5.245 -12.078 -11.910 1.00 81.00 94 GLY A CA 1
ATOM 787 C C . GLY A 1 94 ? 5.334 -13.462 -12.555 1.00 81.00 94 GLY A C 1
ATOM 788 O O . GLY A 1 94 ? 6.383 -13.898 -13.018 1.00 81.00 94 GLY A O 1
ATOM 789 N N . SER A 1 95 ? 4.206 -14.153 -12.638 1.00 84.69 95 SER A N 1
ATOM 790 C CA . SER A 1 95 ? 4.020 -15.469 -13.248 1.00 84.69 95 SER A CA 1
ATOM 791 C C . SER A 1 95 ? 4.130 -15.435 -14.771 1.00 84.69 95 SER A C 1
ATOM 793 O O . SER A 1 95 ? 4.433 -16.453 -15.391 1.00 84.69 95 SER A O 1
ATOM 795 N N . LYS A 1 96 ? 3.914 -14.261 -15.370 1.00 84.38 96 LYS A N 1
ATOM 796 C CA . LYS A 1 96 ? 4.029 -14.003 -16.807 1.00 84.38 96 LYS A CA 1
ATOM 797 C C . LYS A 1 96 ? 5.150 -12.995 -17.085 1.00 84.38 96 LYS A C 1
ATOM 799 O O . LYS A 1 96 ? 5.513 -12.254 -16.165 1.00 84.38 96 LYS A O 1
ATOM 804 N N . PRO A 1 97 ? 5.696 -12.958 -18.314 1.00 85.69 97 PRO A N 1
ATOM 805 C CA . PRO A 1 97 ? 6.588 -11.883 -18.741 1.00 85.69 97 PRO A CA 1
ATOM 806 C C . PRO A 1 97 ? 5.898 -10.522 -18.630 1.00 85.69 97 PRO A C 1
ATOM 808 O O . PRO A 1 97 ? 4.712 -10.397 -18.947 1.00 85.69 97 PRO A O 1
ATOM 811 N N . CYS A 1 98 ? 6.618 -9.514 -18.147 1.00 83.25 98 CYS A N 1
ATOM 812 C CA . CYS A 1 98 ? 6.136 -8.138 -18.123 1.00 83.25 98 CYS A CA 1
ATOM 813 C C . CYS A 1 98 ? 6.019 -7.582 -19.550 1.00 83.25 98 CYS A C 1
ATOM 815 O O . CYS A 1 98 ? 6.926 -7.738 -20.364 1.00 83.25 98 CYS A O 1
ATOM 817 N N . THR A 1 99 ? 4.908 -6.905 -19.834 1.00 83.25 99 THR A N 1
ATOM 818 C CA . THR A 1 99 ? 4.597 -6.338 -21.155 1.00 83.25 99 THR A CA 1
ATOM 819 C C . THR A 1 99 ? 4.578 -4.809 -21.146 1.00 83.25 99 THR A C 1
ATOM 821 O O . THR A 1 99 ? 3.919 -4.200 -21.984 1.00 83.25 99 THR A O 1
ATOM 824 N N . CYS A 1 100 ? 5.230 -4.164 -20.173 1.00 81.31 100 CYS A N 1
ATOM 825 C CA . CYS A 1 100 ? 5.336 -2.706 -20.168 1.00 81.31 100 CYS A CA 1
ATOM 826 C C . CYS A 1 100 ? 6.287 -2.231 -21.280 1.00 81.31 100 CYS A C 1
ATOM 828 O O . CYS A 1 100 ? 7.177 -2.971 -21.718 1.00 81.31 100 CYS A O 1
ATOM 830 N N . ASP A 1 101 ? 6.140 -0.976 -21.706 1.00 86.75 101 ASP A N 1
ATOM 831 C CA . ASP A 1 101 ? 6.943 -0.405 -22.794 1.00 86.75 101 ASP A CA 1
ATOM 832 C C . ASP A 1 101 ? 8.450 -0.480 -22.507 1.00 86.75 101 ASP A C 1
ATOM 834 O O . ASP A 1 101 ? 9.237 -0.800 -23.395 1.00 86.75 101 ASP A O 1
ATOM 838 N N . PHE A 1 102 ? 8.868 -0.274 -21.254 1.00 88.12 102 PHE A N 1
ATOM 839 C CA . PHE A 1 102 ? 10.276 -0.370 -20.854 1.00 88.12 102 PHE A CA 1
ATOM 840 C C . PHE A 1 102 ? 10.839 -1.788 -21.021 1.00 88.12 102 PHE A C 1
ATOM 842 O O . PHE A 1 102 ? 11.938 -1.948 -21.557 1.00 88.12 102 PHE A O 1
ATOM 849 N N . CYS A 1 103 ? 10.068 -2.820 -20.659 1.00 88.06 103 CYS A N 1
ATOM 850 C CA . CYS A 1 103 ? 10.454 -4.212 -20.895 1.00 88.06 103 CYS A CA 1
ATOM 851 C C . CYS A 1 103 ? 10.522 -4.522 -22.396 1.00 88.06 103 CYS A C 1
ATOM 853 O O . CYS A 1 103 ? 11.520 -5.076 -22.851 1.00 88.06 103 CYS A O 1
ATOM 855 N N . HIS A 1 104 ? 9.532 -4.085 -23.183 1.00 88.25 104 HIS A N 1
ATOM 856 C CA . HIS A 1 104 ? 9.544 -4.247 -24.643 1.00 88.25 104 HIS A CA 1
ATOM 857 C C . HIS A 1 104 ? 10.726 -3.545 -25.319 1.00 88.25 104 HIS A C 1
ATOM 859 O O . HIS A 1 104 ? 11.290 -4.058 -26.284 1.00 88.25 104 HIS A O 1
ATOM 865 N N . MET A 1 105 ? 11.129 -2.386 -24.804 1.00 90.38 105 MET A N 1
ATOM 866 C CA . MET A 1 105 ? 12.285 -1.636 -25.286 1.00 90.38 105 MET A CA 1
ATOM 867 C C . MET A 1 105 ? 13.625 -2.194 -24.786 1.00 90.38 105 MET A C 1
ATOM 869 O O . MET A 1 105 ? 14.672 -1.713 -25.225 1.00 90.38 105 MET A O 1
ATOM 873 N N . GLY A 1 106 ? 13.619 -3.151 -23.852 1.00 89.31 106 GLY A N 1
ATOM 874 C CA . GLY A 1 106 ? 14.828 -3.650 -23.197 1.00 89.31 106 GLY A CA 1
ATOM 875 C C . GLY A 1 106 ? 15.542 -2.585 -22.358 1.00 89.31 106 GLY A C 1
ATOM 876 O O . GLY A 1 106 ? 16.767 -2.612 -22.244 1.00 89.31 106 GLY A O 1
ATOM 877 N N . LYS A 1 107 ? 14.802 -1.612 -21.811 1.00 89.88 107 LYS A N 1
ATOM 878 C CA . LYS A 1 107 ? 15.350 -0.498 -21.027 1.00 89.88 107 LYS A CA 1
ATOM 879 C C . LYS A 1 107 ? 14.848 -0.532 -19.585 1.00 89.88 107 LYS A C 1
ATOM 881 O O . LYS A 1 107 ? 13.731 -0.981 -19.345 1.00 89.88 107 LYS A O 1
ATOM 886 N N . PRO A 1 108 ? 15.647 -0.049 -18.621 1.00 87.62 108 PRO A N 1
ATOM 887 C CA . PRO A 1 108 ? 15.154 0.146 -17.270 1.00 87.62 108 PRO A CA 1
ATOM 888 C C . PRO A 1 108 ? 14.108 1.264 -17.225 1.00 87.62 108 PRO A C 1
ATOM 890 O O . PRO A 1 108 ? 14.151 2.204 -18.027 1.00 87.62 108 PRO A O 1
ATOM 893 N N . VAL A 1 109 ? 13.200 1.175 -16.257 1.00 83.12 109 VAL A N 1
ATOM 894 C CA . VAL A 1 109 ? 12.314 2.282 -15.893 1.00 83.12 109 VAL A CA 1
ATOM 895 C C . VAL A 1 109 ? 13.170 3.412 -15.308 1.00 83.12 109 VAL A C 1
ATOM 897 O O . VAL A 1 109 ? 13.996 3.140 -14.435 1.00 83.12 109 VAL A O 1
ATOM 900 N N . PRO A 1 110 ? 13.009 4.663 -15.773 1.00 83.19 110 PRO A N 1
ATOM 901 C CA . PRO A 1 110 ? 13.695 5.813 -15.208 1.00 83.19 110 PRO A CA 1
ATOM 902 C C . PRO A 1 110 ? 13.413 5.968 -13.715 1.00 83.19 110 PRO A C 1
ATOM 904 O O . PRO A 1 110 ? 12.258 5.887 -13.296 1.00 83.19 110 PRO A O 1
ATOM 907 N N . ASP A 1 111 ? 14.440 6.316 -12.941 1.00 78.12 111 ASP A N 1
ATOM 908 C CA . ASP A 1 111 ? 14.305 6.585 -11.503 1.00 78.12 111 ASP A CA 1
ATOM 909 C C . ASP A 1 111 ? 13.286 7.703 -11.218 1.00 78.12 111 ASP A C 1
ATOM 911 O O . ASP A 1 111 ? 12.600 7.686 -10.204 1.00 78.12 111 ASP A O 1
ATOM 915 N N . SER A 1 112 ? 13.086 8.635 -12.158 1.00 76.00 112 SER A N 1
ATOM 916 C CA . SER A 1 112 ? 12.066 9.687 -12.043 1.00 76.00 112 SER A CA 1
ATOM 917 C C . SER A 1 112 ? 10.622 9.167 -12.022 1.00 76.00 112 SER A C 1
ATOM 919 O O . SER A 1 112 ? 9.723 9.908 -11.643 1.00 76.00 112 SER A O 1
ATOM 921 N N . LEU A 1 113 ? 10.379 7.929 -12.466 1.00 72.62 113 LEU A N 1
ATOM 922 C CA . LEU A 1 113 ? 9.081 7.243 -12.375 1.00 72.62 113 LEU A CA 1
ATOM 923 C C . LEU A 1 113 ? 8.997 6.325 -11.141 1.00 72.62 113 LEU A C 1
ATOM 925 O O . LEU A 1 113 ? 7.989 5.653 -10.918 1.00 72.62 113 LEU A O 1
ATOM 929 N N . HIS A 1 114 ? 10.060 6.277 -10.342 1.00 63.94 114 HIS A N 1
ATOM 930 C CA . HIS A 1 114 ? 10.154 5.530 -9.100 1.00 63.94 114 HIS A CA 1
ATOM 931 C C . HIS A 1 114 ? 10.628 6.459 -7.984 1.00 63.94 114 HIS A C 1
ATOM 933 O O . HIS A 1 114 ? 11.776 6.343 -7.558 1.00 63.94 114 HIS A O 1
ATOM 939 N N . PRO A 1 115 ? 9.777 7.364 -7.473 1.00 60.31 115 PRO A N 1
ATOM 940 C CA . PRO A 1 115 ? 10.118 8.071 -6.251 1.00 60.31 115 PRO A CA 1
ATOM 941 C C . PRO A 1 115 ? 10.346 7.028 -5.146 1.00 60.31 115 PRO A C 1
ATOM 943 O O . PRO A 1 115 ? 9.420 6.370 -4.668 1.00 60.31 115 PRO A O 1
ATOM 946 N N . GLU A 1 116 ? 11.613 6.820 -4.776 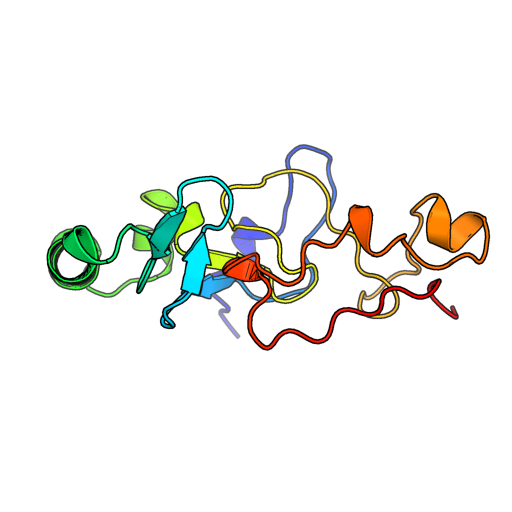1.00 57.47 116 GLU A N 1
ATOM 947 C CA . GLU A 1 116 ? 12.037 5.871 -3.736 1.00 57.47 116 GLU A CA 1
ATOM 948 C C . GLU A 1 116 ? 11.416 6.201 -2.365 1.00 57.47 116 GLU A C 1
ATOM 950 O O . GLU A 1 116 ? 11.398 5.365 -1.463 1.00 57.47 116 GLU A O 1
ATOM 955 N N . GLU A 1 117 ? 10.873 7.410 -2.236 1.00 63.62 117 GLU A N 1
ATOM 956 C CA . GLU A 1 117 ? 10.380 8.025 -1.009 1.00 63.62 117 GLU A CA 1
ATOM 957 C C . GLU A 1 117 ? 8.882 7.772 -0.745 1.00 63.62 117 GLU A C 1
ATOM 959 O O . GLU A 1 117 ? 8.347 8.240 0.258 1.00 63.62 117 GLU A O 1
ATOM 964 N N . GLU A 1 118 ? 8.186 6.997 -1.584 1.00 79.25 118 GLU A N 1
ATOM 965 C CA . GLU A 1 118 ? 6.797 6.615 -1.305 1.00 79.25 118 GLU A CA 1
ATOM 966 C C . GLU A 1 118 ? 6.708 5.582 -0.172 1.00 79.25 118 GLU A C 1
ATOM 968 O O . GLU A 1 118 ? 7.319 4.507 -0.213 1.00 79.25 118 GLU A O 1
ATOM 973 N N . GLY A 1 119 ? 5.848 5.842 0.818 1.00 89.06 119 GLY A N 1
ATOM 974 C CA . GLY A 1 119 ? 5.617 4.936 1.947 1.00 89.06 119 GLY A CA 1
ATOM 975 C C . GLY A 1 119 ? 5.259 3.506 1.553 1.00 89.06 119 GLY A C 1
ATOM 976 O O . GLY A 1 119 ? 5.611 2.555 2.251 1.00 89.06 119 GLY A O 1
ATOM 977 N N . THR A 1 120 ? 4.607 3.321 0.408 1.00 91.62 120 THR A N 1
ATOM 978 C CA . THR A 1 120 ? 4.245 2.008 -0.135 1.00 91.62 120 THR A CA 1
ATOM 979 C C . THR A 1 120 ? 5.458 1.227 -0.651 1.00 91.62 120 THR A C 1
ATOM 981 O O . THR A 1 120 ? 5.404 -0.000 -0.708 1.00 91.62 120 THR A O 1
ATOM 984 N N . ARG A 1 121 ? 6.593 1.869 -0.946 1.00 89.38 121 ARG A N 1
ATOM 985 C CA . ARG A 1 121 ? 7.804 1.210 -1.466 1.00 89.38 121 ARG A CA 1
ATOM 986 C C . ARG A 1 121 ? 8.842 0.879 -0.392 1.00 89.38 121 ARG A C 1
ATOM 988 O O . ARG A 1 121 ? 9.725 0.064 -0.647 1.00 89.38 121 ARG A O 1
ATOM 995 N N . VAL A 1 122 ? 8.703 1.409 0.827 1.00 90.50 122 VAL A N 1
ATOM 996 C CA . VAL A 1 122 ? 9.661 1.217 1.937 1.00 90.50 122 VAL A CA 1
ATOM 997 C C . VAL A 1 122 ? 10.004 -0.261 2.171 1.00 90.50 122 VAL A C 1
ATOM 999 O O . VAL A 1 122 ? 9.161 -1.070 2.562 1.00 90.50 122 VAL A O 1
ATOM 1002 N N . GLY A 1 123 ? 11.265 -0.630 1.956 1.00 89.31 123 GLY A N 1
ATOM 1003 C CA . GLY A 1 123 ? 11.749 -1.998 2.165 1.00 89.31 123 GLY A CA 1
ATOM 1004 C C . GLY A 1 123 ? 11.369 -3.006 1.071 1.00 89.31 123 GLY A C 1
ATOM 1005 O O . GLY A 1 123 ? 11.713 -4.181 1.201 1.00 89.31 123 GLY A O 1
ATOM 1006 N N . LEU A 1 124 ? 10.702 -2.584 -0.009 1.00 87.44 124 LEU A N 1
ATOM 1007 C CA . LEU A 1 124 ? 10.526 -3.414 -1.200 1.00 87.44 124 LEU A CA 1
ATOM 1008 C C . LEU A 1 124 ? 11.757 -3.314 -2.105 1.00 87.44 124 LEU A C 1
ATOM 1010 O O . LEU A 1 124 ? 12.356 -2.256 -2.263 1.00 87.44 124 LEU A O 1
ATOM 1014 N N . ARG A 1 125 ? 12.112 -4.435 -2.736 1.00 85.50 125 ARG A N 1
ATOM 1015 C CA . ARG A 1 125 ? 13.104 -4.488 -3.816 1.00 85.50 125 ARG A CA 1
ATOM 1016 C C . ARG A 1 125 ? 12.378 -4.848 -5.101 1.00 85.50 125 ARG A C 1
ATOM 1018 O O . ARG A 1 125 ? 12.173 -6.026 -5.379 1.00 85.50 125 ARG A O 1
ATOM 1025 N N . ILE A 1 126 ? 11.940 -3.829 -5.830 1.00 80.94 126 ILE A N 1
ATOM 1026 C CA . ILE A 1 126 ? 11.242 -3.993 -7.107 1.00 80.94 126 ILE A CA 1
ATOM 1027 C C . ILE A 1 126 ? 12.276 -3.793 -8.216 1.00 80.94 126 ILE A C 1
ATOM 1029 O O . ILE A 1 126 ? 12.921 -2.743 -8.231 1.00 80.94 126 ILE A O 1
ATOM 1033 N N . PRO A 1 127 ? 12.483 -4.772 -9.112 1.00 81.44 127 PRO A N 1
ATOM 1034 C CA . PRO A 1 127 ? 13.398 -4.603 -10.233 1.00 81.44 127 PRO A CA 1
ATOM 1035 C C . PRO A 1 127 ? 12.964 -3.435 -11.125 1.00 81.44 127 PRO A C 1
ATOM 1037 O O . PRO A 1 127 ? 11.811 -3.374 -11.538 1.00 81.44 127 PRO A O 1
ATOM 1040 N N . SER A 1 128 ? 13.890 -2.531 -11.441 1.00 81.75 128 SER A N 1
ATOM 1041 C CA . SER A 1 128 ? 13.678 -1.459 -12.425 1.00 81.75 128 SER A CA 1
ATOM 1042 C C . SER A 1 128 ? 14.099 -1.865 -13.838 1.00 81.75 128 SER A C 1
ATOM 1044 O O . SER A 1 128 ? 13.710 -1.221 -14.807 1.00 81.75 128 SER A O 1
ATOM 1046 N N . GLY A 1 129 ? 14.889 -2.935 -13.974 1.00 84.50 129 GLY A N 1
ATOM 1047 C CA . GLY A 1 129 ? 15.335 -3.462 -15.263 1.00 84.50 129 GLY A CA 1
ATOM 1048 C C . GLY A 1 129 ? 14.213 -4.114 -16.083 1.00 84.50 129 GLY A C 1
ATOM 1049 O O . GLY A 1 129 ? 13.132 -4.389 -15.548 1.00 84.50 129 GLY A O 1
ATOM 1050 N N . PRO A 1 130 ? 14.471 -4.380 -17.378 1.00 86.00 130 PRO A N 1
ATOM 1051 C CA . PRO A 1 130 ? 13.555 -5.157 -18.202 1.00 86.00 130 PRO A CA 1
ATOM 1052 C C . PRO A 1 130 ? 13.402 -6.579 -17.643 1.00 86.00 130 PRO A C 1
ATOM 1054 O O . PRO A 1 130 ? 14.349 -7.147 -17.091 1.00 86.00 130 PRO A O 1
ATOM 1057 N N . ASP A 1 131 ? 12.210 -7.158 -17.790 1.00 86.12 131 ASP A N 1
ATOM 1058 C CA . ASP A 1 131 ? 11.970 -8.567 -17.469 1.00 86.12 131 ASP A CA 1
ATOM 1059 C C . ASP A 1 131 ? 12.871 -9.451 -18.352 1.00 86.12 131 ASP A C 1
ATOM 1061 O O . ASP A 1 131 ? 12.851 -9.298 -19.573 1.00 86.12 131 ASP A O 1
ATOM 1065 N N . PRO A 1 132 ? 13.691 -10.346 -17.774 1.00 81.62 132 PRO A N 1
ATOM 1066 C CA . PRO A 1 132 ? 14.645 -11.144 -18.543 1.00 81.62 132 PRO A CA 1
ATOM 1067 C C . PRO A 1 132 ? 14.025 -12.352 -19.272 1.00 81.62 132 PRO A C 1
ATOM 1069 O O . PRO A 1 132 ? 14.777 -13.150 -19.832 1.00 81.62 132 PRO A O 1
ATOM 1072 N N . ARG A 1 133 ? 12.703 -12.549 -19.200 1.00 85.00 133 ARG A N 1
ATOM 1073 C CA . ARG A 1 133 ? 11.995 -13.748 -19.684 1.00 85.00 133 ARG A CA 1
ATOM 1074 C C . ARG A 1 133 ? 11.234 -13.520 -20.980 1.00 85.00 133 ARG A C 1
ATOM 1076 O O . ARG A 1 133 ? 10.667 -12.421 -21.147 1.00 85.00 133 ARG A O 1
#

pLDDT: mean 88.2, std 9.67, range [47.5, 98.44]

Mean predicted aligned error: 4.92 Å

Organism: Fomitopsis schrenkii (NCBI:txid2126942)

Secondary structure (DSSP, 8-state):
---TTGGG-B-TTS-B--S-EEE--S-EEETTTTEEE-GGGSBGGGHHHHHHIIIIISTT-HHHHHHH-GGGEEETTT--BTT--S----TTTSSS---SHHHHTT-PPPGGG--TT-TTTTT-----SPP--

Foldseek 3Di:
DCLVCLVLQAFPVRHGQPFHWDFQAAWAADPVVRFIAGGLRHGPVCRVVLVVCCCPVVVVDPNSSCVVRQQRTAGLQALDGRVHRDDDQRAQNDPDAGDDPCLVVQHFDDCVVVPCRDSSNVPHDGGRGHHPD

Radius of gyration: 15.79 Å; Cα contacts (8 Å, |Δi|>4): 234; chains: 1; bounding box: 30×39×43 Å

Sequence (133 aa):
SDRWYDKYRGCSDGSMHEGKLELITWEWTDHELRHRMGWGNVVIEEVEEHKRKFEVECRGRKSLFFKKWPQAFRWTCCGTSGLINFGCDHHGTGSKPCTCDFCHMGKPVPDSLHPEEEGTRVGLRIPSGPDPR